Protein AF-A0A525C7B4-F1 (afdb_monomer_lite)

Foldseek 3Di:
DVLLVVLLVCLVVLDDDPVSVVSLVVVLVLLVVFPALCSVLLNLLSVVLVVCVVVSNSVSSSLSSVLNVLDDRYPVSVVVHPPVCSVVPSLVVNVVPDPPVVSNVVSVVSVVSSVVVVD

Sequence (119 aa):
MREIKNIRNALWVGRFTKGERELFDECRMQIEKSSGNYKELMLFCMDCALKDIESGDHKMAAREIGVIHELPVYEEDFEEWDEAWFYKNQLSEYFDKNKNIDRVKRFIDILAKSQLQES

Structure (mmCIF, N/CA/C/O backbone):
data_AF-A0A525C7B4-F1
#
_entry.id   AF-A0A525C7B4-F1
#
loop_
_atom_site.group_PDB
_atom_site.id
_atom_site.type_symbol
_atom_site.label_atom_id
_atom_site.label_alt_id
_atom_site.label_comp_id
_atom_site.label_asym_id
_atom_site.label_entity_id
_atom_site.label_seq_id
_atom_site.pdbx_PDB_ins_code
_atom_site.Cartn_x
_atom_site.Cartn_y
_atom_site.Cartn_z
_atom_site.occupancy
_atom_site.B_iso_or_equiv
_atom_site.auth_seq_id
_atom_site.auth_comp_id
_atom_site.auth_asym_id
_atom_site.auth_atom_id
_atom_site.pdbx_PDB_model_num
ATOM 1 N N . MET A 1 1 ? 3.998 12.174 6.804 1.00 73.69 1 MET A N 1
ATOM 2 C CA . MET A 1 1 ? 5.131 11.446 6.170 1.00 73.69 1 MET A CA 1
ATOM 3 C C . MET A 1 1 ? 5.455 12.055 4.797 1.00 73.69 1 MET A C 1
ATOM 5 O O . MET A 1 1 ? 5.000 11.561 3.771 1.00 73.69 1 MET A O 1
ATOM 9 N N . ARG A 1 2 ? 6.161 13.194 4.743 1.00 69.12 2 ARG A N 1
ATOM 10 C CA . ARG A 1 2 ? 6.304 13.997 3.500 1.00 69.12 2 ARG A CA 1
ATOM 11 C C . ARG A 1 2 ? 7.136 13.295 2.421 1.00 69.12 2 ARG A C 1
ATOM 13 O O . ARG A 1 2 ? 6.970 13.554 1.230 1.00 69.12 2 ARG A O 1
ATOM 20 N N . GLU A 1 3 ? 8.012 12.400 2.841 1.00 81.44 3 GLU A N 1
ATOM 21 C CA . GLU A 1 3 ? 9.013 11.702 2.042 1.00 81.44 3 GLU A CA 1
ATOM 22 C C . GLU A 1 3 ? 8.378 10.644 1.133 1.00 81.44 3 GLU A C 1
ATOM 24 O O . GLU A 1 3 ? 8.857 10.405 0.022 1.00 81.44 3 GLU A O 1
ATOM 29 N N . ILE A 1 4 ? 7.237 10.078 1.540 1.00 88.81 4 ILE A N 1
ATOM 30 C CA . ILE A 1 4 ? 6.559 9.014 0.797 1.00 88.81 4 ILE A CA 1
ATOM 31 C C . ILE A 1 4 ? 6.038 9.494 -0.573 1.00 88.81 4 ILE A C 1
ATOM 33 O O . ILE A 1 4 ? 6.006 8.742 -1.552 1.00 88.81 4 ILE A O 1
ATOM 37 N N . LYS A 1 5 ? 5.740 10.796 -0.695 1.00 90.50 5 LYS A N 1
ATOM 38 C CA . LYS A 1 5 ? 5.392 11.452 -1.964 1.00 90.50 5 LYS A CA 1
ATOM 39 C C . LYS A 1 5 ? 6.529 11.372 -2.987 1.00 90.50 5 LYS A C 1
ATOM 41 O O . LYS A 1 5 ? 6.264 11.246 -4.184 1.00 90.50 5 LYS A O 1
ATOM 46 N N . ASN A 1 6 ? 7.784 11.441 -2.541 1.00 92.31 6 ASN A N 1
ATOM 47 C CA . ASN A 1 6 ? 8.942 11.366 -3.435 1.00 92.31 6 ASN A CA 1
ATOM 48 C C . ASN A 1 6 ? 9.070 9.967 -4.039 1.00 92.31 6 ASN A C 1
ATOM 50 O O . ASN A 1 6 ? 9.287 9.843 -5.244 1.00 92.31 6 ASN A O 1
ATOM 54 N N . ILE A 1 7 ? 8.835 8.931 -3.227 1.00 94.81 7 ILE A N 1
ATOM 55 C CA . ILE A 1 7 ? 8.799 7.534 -3.675 1.00 94.81 7 ILE A CA 1
ATOM 56 C C . ILE A 1 7 ? 7.686 7.353 -4.710 1.00 94.81 7 ILE A C 1
ATOM 58 O O . ILE A 1 7 ? 7.940 6.884 -5.818 1.00 94.81 7 ILE A O 1
ATOM 62 N N . ARG A 1 8 ? 6.466 7.811 -4.397 1.00 95.44 8 ARG A N 1
ATOM 63 C CA . ARG A 1 8 ? 5.317 7.768 -5.316 1.00 95.44 8 ARG A CA 1
ATOM 64 C C . ARG A 1 8 ? 5.643 8.378 -6.679 1.00 95.44 8 ARG A C 1
ATOM 66 O O . ARG A 1 8 ? 5.363 7.784 -7.718 1.00 95.44 8 ARG A O 1
ATOM 73 N N . ASN A 1 9 ? 6.222 9.577 -6.680 1.00 94.50 9 ASN A N 1
ATOM 74 C CA . ASN A 1 9 ? 6.537 10.303 -7.908 1.00 94.50 9 ASN A CA 1
ATOM 75 C C . ASN A 1 9 ? 7.649 9.614 -8.717 1.00 94.50 9 ASN A C 1
ATOM 77 O O . ASN A 1 9 ? 7.568 9.586 -9.943 1.00 94.50 9 ASN A O 1
ATOM 81 N N . ALA A 1 10 ? 8.654 9.033 -8.054 1.00 95.44 10 ALA A N 1
ATOM 82 C CA . ALA A 1 10 ? 9.692 8.245 -8.717 1.00 95.44 10 ALA A CA 1
ATOM 83 C C . ALA A 1 10 ? 9.108 6.988 -9.388 1.00 95.44 10 ALA A C 1
ATOM 85 O O . ALA A 1 10 ? 9.395 6.713 -10.554 1.00 95.44 10 ALA A O 1
ATOM 86 N N . LEU A 1 11 ? 8.208 6.283 -8.699 1.00 96.62 11 LEU A N 1
ATOM 87 C CA . LEU A 1 11 ? 7.528 5.104 -9.238 1.00 96.62 11 LEU A CA 1
ATOM 88 C C . LEU A 1 11 ? 6.648 5.442 -10.452 1.00 96.62 11 LEU A C 1
ATOM 90 O O . LEU A 1 11 ? 6.643 4.699 -11.433 1.00 96.62 11 LEU A O 1
ATOM 94 N N . TRP A 1 12 ? 5.975 6.598 -10.457 1.00 95.81 12 TRP A N 1
ATOM 95 C CA . TRP A 1 12 ? 5.192 7.050 -11.617 1.00 95.81 12 TRP A CA 1
ATOM 96 C C . TRP A 1 12 ? 6.019 7.211 -12.897 1.00 95.81 12 TRP A C 1
ATOM 98 O O . TRP A 1 12 ? 5.494 6.986 -13.990 1.00 95.81 12 TRP A O 1
ATOM 108 N N . VAL A 1 13 ? 7.302 7.561 -12.767 1.00 95.50 13 VAL A N 1
ATOM 109 C CA . VAL A 1 13 ? 8.247 7.653 -13.892 1.00 95.50 13 VAL A CA 1
ATOM 110 C C . VAL A 1 13 ? 9.059 6.368 -14.100 1.00 95.50 13 VAL A C 1
ATOM 112 O O . VAL A 1 13 ? 10.003 6.363 -14.886 1.00 95.50 13 VAL A O 1
ATOM 115 N N . GLY A 1 14 ? 8.689 5.272 -13.429 1.00 93.44 14 GLY A N 1
ATOM 116 C CA . GLY A 1 14 ? 9.314 3.957 -13.585 1.00 93.44 14 GLY A CA 1
ATOM 117 C C . GLY A 1 14 ? 10.682 3.828 -12.917 1.00 93.44 14 GLY A C 1
ATOM 118 O O . GLY A 1 14 ? 11.507 3.041 -13.377 1.00 93.44 14 GLY A O 1
ATOM 119 N N . ARG A 1 15 ? 10.955 4.617 -11.871 1.00 94.12 15 ARG A N 1
ATOM 120 C CA . ARG A 1 15 ? 12.239 4.622 -11.163 1.00 94.12 15 ARG A CA 1
ATOM 121 C C . ARG A 1 15 ? 12.083 4.142 -9.723 1.00 94.12 15 ARG A C 1
ATOM 123 O O . ARG A 1 15 ? 11.239 4.643 -8.987 1.00 94.12 15 ARG A O 1
ATOM 130 N N . PHE A 1 16 ? 12.982 3.256 -9.305 1.00 96.12 16 PHE A N 1
ATOM 131 C CA . PHE A 1 16 ? 13.168 2.879 -7.907 1.00 96.12 16 PHE A CA 1
ATOM 132 C C . PHE A 1 16 ? 14.643 2.530 -7.662 1.00 96.12 16 PHE A C 1
ATOM 134 O O . PHE A 1 16 ? 15.085 1.417 -7.941 1.00 96.12 16 PHE A O 1
ATOM 141 N N . THR A 1 17 ? 15.447 3.512 -7.247 1.00 95.31 17 THR A N 1
ATOM 142 C CA . THR A 1 17 ? 16.885 3.317 -7.004 1.00 95.31 17 THR A CA 1
ATOM 143 C C . THR A 1 17 ? 17.153 2.926 -5.553 1.00 95.31 17 THR A C 1
ATOM 145 O O . THR A 1 17 ? 16.243 2.852 -4.728 1.00 95.31 17 THR A O 1
ATOM 148 N N . LYS A 1 18 ? 18.432 2.721 -5.216 1.00 95.31 18 LYS A N 1
ATOM 149 C CA . LYS A 1 18 ? 18.864 2.484 -3.836 1.00 95.31 18 LYS A CA 1
ATOM 150 C C . LYS A 1 18 ? 18.388 3.585 -2.875 1.00 95.31 18 LYS A C 1
ATOM 152 O O . LYS A 1 18 ? 17.950 3.258 -1.782 1.00 95.31 18 LYS A O 1
ATOM 157 N N . GLY A 1 19 ? 18.411 4.853 -3.296 1.00 94.31 19 GLY A N 1
ATOM 158 C CA . GLY A 1 19 ? 17.947 5.961 -2.456 1.00 94.31 19 GLY A CA 1
ATOM 159 C C . GLY A 1 19 ? 16.439 5.913 -2.194 1.00 94.31 19 GLY A C 1
ATOM 160 O O . GLY A 1 19 ? 16.005 6.091 -1.062 1.00 94.31 19 GLY A O 1
ATOM 161 N N . GLU A 1 20 ? 15.621 5.606 -3.210 1.00 95.12 20 GLU A N 1
ATOM 162 C CA . GLU A 1 20 ? 14.181 5.403 -2.992 1.00 95.12 20 GLU A CA 1
ATOM 163 C C . GLU A 1 20 ? 13.889 4.166 -2.136 1.00 95.12 20 GLU A C 1
ATOM 165 O O . GLU A 1 20 ? 12.916 4.173 -1.385 1.00 95.12 20 GLU A O 1
ATOM 170 N N . ARG A 1 21 ? 14.733 3.129 -2.206 1.00 95.88 21 ARG A N 1
ATOM 171 C CA . ARG A 1 21 ? 14.619 1.954 -1.338 1.00 95.88 21 ARG A CA 1
ATOM 172 C C . ARG A 1 21 ? 14.906 2.284 0.127 1.00 95.88 21 ARG A C 1
ATOM 174 O O . ARG A 1 21 ? 14.140 1.868 0.985 1.00 95.88 21 ARG A O 1
ATOM 181 N N . GLU A 1 22 ? 15.960 3.043 0.407 1.00 95.56 22 GLU A N 1
ATOM 182 C CA . GLU A 1 22 ? 16.280 3.487 1.771 1.00 95.56 22 GL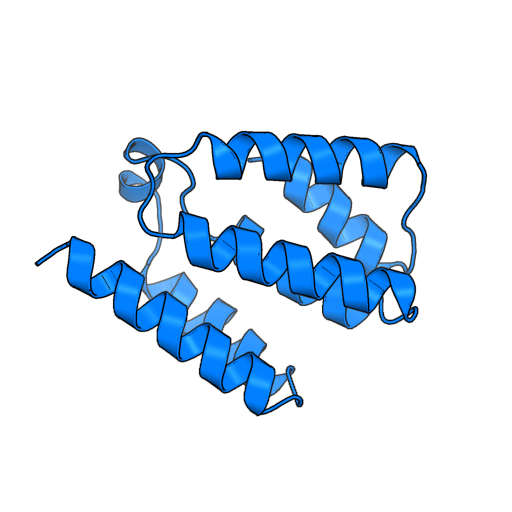U A CA 1
ATOM 183 C C . GLU A 1 22 ? 15.125 4.313 2.360 1.00 95.56 22 GLU A C 1
ATOM 185 O O . GLU A 1 22 ? 14.635 3.996 3.441 1.00 95.56 22 GLU A O 1
ATOM 190 N N . LEU A 1 23 ? 14.590 5.275 1.596 1.00 94.56 23 LEU A N 1
ATOM 191 C CA . LEU A 1 23 ? 13.415 6.057 2.008 1.00 94.56 23 LEU A CA 1
ATOM 192 C C . LEU A 1 23 ? 12.167 5.189 2.224 1.00 94.56 23 LEU A C 1
ATOM 194 O O . LEU A 1 23 ? 11.373 5.454 3.126 1.00 94.56 23 LEU A O 1
ATOM 198 N N . PHE A 1 24 ? 11.966 4.167 1.390 1.00 95.69 24 PHE A N 1
ATOM 199 C CA . PHE A 1 24 ? 10.860 3.225 1.537 1.00 95.69 24 PHE A CA 1
ATOM 200 C C . PHE A 1 24 ? 10.969 2.449 2.851 1.00 95.69 24 PHE A C 1
ATOM 202 O O . PHE A 1 24 ? 9.994 2.367 3.596 1.00 95.69 24 PHE A O 1
ATOM 209 N N . ASP A 1 25 ? 12.150 1.917 3.156 1.00 96.06 25 ASP A N 1
ATOM 210 C CA . ASP A 1 25 ? 12.385 1.157 4.383 1.00 96.06 25 ASP A CA 1
ATOM 211 C C . ASP A 1 25 ? 12.249 2.064 5.626 1.00 96.06 25 ASP A C 1
ATOM 213 O O . ASP A 1 25 ? 11.632 1.668 6.616 1.00 96.06 25 ASP A O 1
ATOM 217 N N . GLU A 1 26 ? 12.704 3.320 5.555 1.00 94.88 26 GLU A N 1
ATOM 218 C CA . GLU A 1 26 ? 12.491 4.323 6.609 1.00 94.88 26 GLU A CA 1
ATOM 219 C C . GLU A 1 26 ? 11.003 4.622 6.850 1.00 94.88 26 GLU A C 1
ATOM 221 O O . GLU A 1 26 ? 10.551 4.618 7.999 1.00 94.88 26 GLU A O 1
ATOM 226 N N . CYS A 1 27 ? 10.222 4.838 5.784 1.00 94.25 27 CYS A N 1
ATOM 227 C CA . CYS A 1 27 ? 8.774 5.045 5.883 1.00 94.25 27 CYS A CA 1
ATOM 228 C C . CYS A 1 27 ? 8.091 3.835 6.535 1.00 94.25 27 CYS A C 1
ATOM 230 O O . CYS A 1 27 ? 7.245 3.996 7.417 1.00 94.25 27 CYS A O 1
ATOM 232 N N . ARG A 1 28 ? 8.505 2.616 6.160 1.00 95.94 28 ARG A N 1
ATOM 233 C CA . ARG A 1 28 ? 7.987 1.380 6.756 1.00 95.94 28 ARG A CA 1
ATOM 234 C C . ARG A 1 28 ? 8.254 1.338 8.254 1.00 95.94 28 ARG A C 1
ATOM 236 O O . ARG A 1 28 ? 7.334 1.088 9.025 1.00 95.94 28 ARG A O 1
ATOM 243 N N . MET A 1 29 ? 9.481 1.638 8.675 1.00 94.69 29 MET A N 1
ATOM 244 C CA . MET A 1 29 ? 9.852 1.661 10.092 1.00 94.69 29 MET A CA 1
ATOM 245 C C . MET A 1 29 ? 9.056 2.698 10.895 1.00 94.69 29 MET A C 1
ATOM 247 O O . MET A 1 29 ? 8.759 2.466 12.067 1.00 94.69 29 MET A O 1
ATOM 251 N N . GLN A 1 30 ? 8.716 3.845 10.298 1.00 93.19 30 GLN A N 1
ATOM 252 C CA . GLN A 1 30 ? 7.851 4.839 10.941 1.00 93.19 30 GLN A CA 1
ATOM 253 C C . GLN A 1 30 ? 6.428 4.300 11.128 1.00 93.19 30 GLN A C 1
ATOM 255 O O . GLN A 1 30 ? 5.894 4.369 12.232 1.00 93.19 30 GLN A O 1
ATOM 260 N N . ILE A 1 31 ? 5.846 3.685 10.094 1.00 94.00 31 ILE A N 1
ATOM 261 C CA . ILE A 1 31 ? 4.518 3.054 10.172 1.00 94.00 31 ILE A CA 1
ATOM 262 C C . ILE A 1 31 ? 4.514 1.911 11.197 1.00 94.00 31 ILE A C 1
ATOM 264 O O . ILE A 1 31 ? 3.590 1.787 11.996 1.00 94.00 31 ILE A O 1
ATOM 268 N N . GLU A 1 32 ? 5.563 1.092 11.254 1.00 94.44 32 GLU A N 1
ATOM 269 C CA . GLU A 1 32 ? 5.686 0.016 12.246 1.00 94.44 32 GLU A CA 1
ATOM 270 C C . GLU A 1 32 ? 5.698 0.539 13.692 1.00 94.44 32 GLU A C 1
ATOM 272 O O . GLU A 1 32 ? 5.249 -0.163 14.602 1.00 94.44 32 GLU A O 1
ATOM 277 N N . LYS A 1 33 ? 6.155 1.776 13.909 1.00 91.81 33 LYS A N 1
ATOM 278 C CA . LYS A 1 33 ? 6.147 2.454 15.215 1.00 91.81 33 LYS A CA 1
ATOM 279 C C . LYS A 1 33 ? 4.887 3.279 15.475 1.00 91.81 33 LYS A C 1
ATOM 281 O O . LYS A 1 33 ? 4.672 3.675 16.616 1.00 91.81 33 LYS A O 1
ATOM 286 N N . SER A 1 34 ? 4.072 3.525 14.453 1.00 88.62 34 SER A N 1
ATOM 287 C CA . SER A 1 34 ? 2.809 4.244 14.588 1.00 88.62 34 SER A CA 1
ATOM 288 C C . SER A 1 34 ? 1.826 3.474 15.484 1.00 88.62 34 SER A C 1
ATOM 290 O O . SER A 1 34 ? 1.808 2.233 15.512 1.00 88.62 34 SER A O 1
ATOM 292 N N . SER A 1 35 ? 1.022 4.242 16.222 1.00 84.62 35 SER A N 1
ATOM 293 C CA . SER A 1 35 ? -0.156 3.808 16.978 1.00 84.62 35 SER A CA 1
ATOM 294 C C . SER A 1 35 ? -1.474 4.096 16.246 1.00 84.62 35 SER A C 1
ATOM 296 O O . SER A 1 35 ? -2.533 3.883 16.820 1.00 84.62 35 SER A O 1
ATOM 298 N N . GLY A 1 36 ? -1.421 4.597 15.009 1.00 85.12 36 GLY A N 1
ATOM 299 C CA . GLY A 1 36 ? -2.593 4.985 14.231 1.00 85.12 36 GLY A CA 1
ATOM 300 C C . GLY A 1 36 ? -3.388 3.789 13.703 1.00 85.12 36 GLY A C 1
ATOM 301 O O . GLY A 1 36 ? -2.827 2.751 13.338 1.00 85.12 36 GLY A O 1
ATOM 302 N N . ASN A 1 37 ? -4.704 3.973 13.592 1.00 88.31 37 ASN A N 1
ATOM 303 C CA . ASN A 1 37 ? -5.665 2.923 13.227 1.00 88.31 37 ASN A CA 1
ATOM 304 C C . ASN A 1 37 ? -5.395 2.319 11.837 1.00 88.31 37 ASN A C 1
ATOM 306 O O . ASN A 1 37 ? -5.626 1.135 11.596 1.00 88.31 37 ASN A O 1
ATOM 310 N N . TYR A 1 38 ? -4.830 3.104 10.917 1.00 92.44 38 TYR A N 1
ATOM 311 C CA . TYR A 1 38 ? -4.537 2.668 9.550 1.00 92.44 38 TYR A CA 1
ATOM 312 C C . TYR A 1 38 ? -3.197 1.946 9.380 1.00 92.44 38 TYR A C 1
ATOM 314 O O . TYR A 1 38 ? -2.849 1.569 8.260 1.00 92.44 38 TYR A O 1
ATOM 322 N N . LYS A 1 39 ? -2.445 1.706 10.460 1.00 93.31 39 LYS A N 1
ATOM 323 C CA . LYS A 1 39 ? -1.126 1.058 10.414 1.00 93.31 39 LYS A CA 1
ATOM 324 C C . LYS A 1 39 ? -1.110 -0.229 9.590 1.00 93.31 39 LYS A C 1
ATOM 326 O O . LYS A 1 39 ? -0.261 -0.392 8.715 1.00 93.31 39 LYS A O 1
ATOM 331 N N . GLU A 1 40 ? -2.035 -1.149 9.859 1.00 95.44 40 GLU A N 1
ATOM 332 C CA . GLU A 1 40 ? -2.082 -2.432 9.147 1.00 95.44 40 GLU A CA 1
ATOM 333 C C . GLU A 1 40 ? -2.357 -2.245 7.652 1.00 95.44 40 GLU A C 1
ATOM 335 O O . GLU A 1 40 ? -1.752 -2.928 6.822 1.00 95.44 40 GLU A O 1
ATOM 340 N N . LEU A 1 41 ? -3.225 -1.290 7.302 1.00 95.62 41 LEU A N 1
ATOM 341 C CA . LEU A 1 41 ? -3.542 -0.965 5.915 1.00 95.62 41 LEU A CA 1
ATOM 342 C C . LEU A 1 41 ? -2.318 -0.398 5.199 1.00 95.62 41 LEU A C 1
ATOM 344 O O . LEU A 1 41 ? -1.995 -0.822 4.091 1.00 95.62 41 LEU A O 1
ATOM 348 N N . MET A 1 42 ? -1.600 0.513 5.855 1.00 95.94 42 MET A N 1
ATOM 349 C CA . MET A 1 42 ? -0.388 1.101 5.303 1.00 95.94 42 MET A CA 1
ATOM 350 C C . MET A 1 42 ? 0.681 0.037 5.038 1.00 95.94 42 MET A C 1
ATOM 352 O O . MET A 1 42 ? 1.225 -0.021 3.937 1.00 95.94 42 MET A O 1
ATOM 356 N N . LEU A 1 43 ? 0.947 -0.847 6.006 1.00 97.25 43 LEU A N 1
ATOM 357 C CA . LEU A 1 43 ? 1.924 -1.929 5.839 1.00 97.25 43 LEU A CA 1
ATOM 358 C C . LEU A 1 43 ? 1.521 -2.899 4.727 1.00 97.25 43 LEU A C 1
ATOM 360 O O . LEU A 1 43 ? 2.368 -3.309 3.933 1.00 97.25 43 LEU A O 1
ATOM 364 N N . PHE A 1 44 ? 0.231 -3.217 4.617 1.00 97.81 44 PHE A N 1
ATOM 365 C CA . PHE A 1 44 ? -0.284 -4.033 3.523 1.00 97.81 44 PHE A CA 1
ATOM 366 C C . PHE A 1 44 ? -0.047 -3.387 2.149 1.00 97.81 44 PHE A C 1
ATOM 368 O O . PHE A 1 44 ? 0.430 -4.061 1.230 1.00 97.81 44 PHE A O 1
ATOM 375 N N . CYS A 1 45 ? -0.328 -2.091 2.009 1.00 97.19 45 CYS A N 1
ATOM 376 C CA . CYS A 1 45 ? -0.054 -1.344 0.783 1.00 97.19 45 CYS A CA 1
ATOM 377 C C . CYS A 1 45 ? 1.453 -1.306 0.477 1.00 97.19 45 CYS A C 1
ATOM 379 O O . CYS A 1 45 ? 1.846 -1.485 -0.674 1.00 97.19 45 CYS A O 1
ATO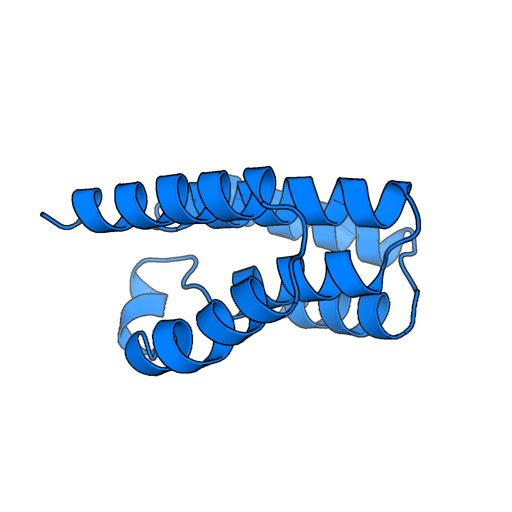M 381 N N . MET A 1 46 ? 2.320 -1.161 1.487 1.00 97.38 46 MET A N 1
ATOM 382 C CA . MET A 1 46 ? 3.774 -1.219 1.288 1.00 97.38 46 MET A CA 1
ATOM 383 C C . MET A 1 46 ? 4.224 -2.597 0.792 1.00 97.38 46 MET A C 1
ATOM 385 O O . MET A 1 46 ? 4.987 -2.686 -0.167 1.00 97.38 46 MET A O 1
ATOM 389 N N . ASP A 1 47 ? 3.720 -3.680 1.382 1.00 98.12 47 ASP A N 1
ATOM 390 C CA . ASP A 1 47 ? 4.026 -5.041 0.927 1.00 98.12 47 ASP A CA 1
ATOM 391 C C . ASP A 1 47 ? 3.571 -5.279 -0.521 1.00 98.12 47 ASP A C 1
ATOM 393 O O . ASP A 1 47 ? 4.265 -5.946 -1.292 1.00 98.12 47 ASP A O 1
ATOM 397 N N . CYS A 1 48 ? 2.412 -4.738 -0.909 1.00 97.62 48 CYS A N 1
ATOM 398 C CA . CYS A 1 48 ? 1.936 -4.800 -2.290 1.00 97.62 48 CYS A CA 1
ATOM 399 C C . CYS A 1 48 ? 2.828 -3.979 -3.226 1.00 97.62 48 CYS A C 1
ATOM 401 O O . CYS A 1 48 ? 3.246 -4.494 -4.261 1.00 97.62 48 CYS A O 1
ATOM 403 N N . ALA A 1 49 ? 3.188 -2.755 -2.830 1.00 97.50 49 ALA A N 1
ATOM 404 C CA . ALA A 1 49 ? 4.061 -1.885 -3.605 1.00 97.50 49 ALA A CA 1
ATOM 405 C C . ALA A 1 49 ? 5.420 -2.536 -3.879 1.00 97.50 49 ALA A C 1
ATOM 407 O O . ALA A 1 49 ? 5.902 -2.489 -5.008 1.00 97.50 49 ALA A O 1
ATOM 408 N N . LEU A 1 50 ? 6.024 -3.178 -2.875 1.00 97.69 50 LEU A N 1
ATOM 409 C CA . LEU A 1 50 ? 7.318 -3.840 -3.033 1.00 97.69 50 LEU A CA 1
ATOM 410 C C . LEU A 1 50 ? 7.244 -5.009 -4.025 1.00 97.69 50 LEU A C 1
ATOM 412 O O . LEU A 1 50 ? 8.094 -5.114 -4.905 1.00 97.69 50 LEU A O 1
ATOM 416 N N . LYS A 1 51 ? 6.193 -5.835 -3.952 1.00 97.75 51 LYS A N 1
ATOM 417 C CA . LYS A 1 51 ? 5.965 -6.923 -4.922 1.00 97.75 51 LYS A CA 1
ATOM 418 C C . LYS A 1 51 ? 5.746 -6.398 -6.340 1.00 97.75 51 LYS A C 1
ATOM 420 O O . LYS A 1 51 ? 6.223 -6.985 -7.312 1.00 97.75 51 LYS A O 1
ATOM 425 N N . ASP A 1 52 ? 5.023 -5.292 -6.470 1.00 97.56 52 ASP A N 1
ATOM 426 C CA . ASP A 1 52 ? 4.786 -4.655 -7.763 1.00 97.56 52 ASP A CA 1
ATOM 427 C C . ASP A 1 52 ? 6.093 -4.082 -8.339 1.00 97.56 52 ASP A C 1
ATOM 429 O O . ASP A 1 52 ? 6.377 -4.271 -9.518 1.00 97.56 52 ASP A O 1
ATOM 433 N N . ILE A 1 53 ? 6.956 -3.489 -7.507 1.00 97.44 53 ILE A N 1
ATOM 434 C CA . ILE A 1 53 ? 8.309 -3.060 -7.901 1.00 97.44 53 ILE A CA 1
ATOM 435 C C . ILE A 1 53 ? 9.146 -4.252 -8.378 1.00 97.44 53 ILE A C 1
ATOM 437 O O . ILE A 1 53 ? 9.745 -4.191 -9.450 1.00 97.44 53 ILE A O 1
ATOM 441 N N . GLU A 1 54 ? 9.171 -5.347 -7.616 1.00 96.50 54 GLU A N 1
ATOM 442 C CA . GLU A 1 54 ? 9.940 -6.557 -7.945 1.00 96.50 54 GLU A CA 1
ATOM 443 C C . GLU A 1 54 ? 9.472 -7.223 -9.248 1.00 96.50 54 GLU A C 1
ATOM 445 O O . GLU A 1 54 ? 10.277 -7.808 -9.971 1.00 96.50 54 GLU A O 1
ATOM 450 N N . SER A 1 55 ? 8.184 -7.098 -9.578 1.00 96.19 55 SER A N 1
ATOM 451 C CA . SER A 1 55 ? 7.610 -7.567 -10.847 1.00 96.19 55 SER A CA 1
ATOM 452 C C . SER A 1 55 ? 7.687 -6.544 -11.990 1.00 96.19 55 SER A C 1
ATOM 454 O O . SER A 1 55 ? 7.327 -6.861 -13.125 1.00 96.19 55 SER A O 1
ATOM 456 N N . GLY A 1 56 ? 8.188 -5.333 -11.723 1.00 96.00 56 GLY A N 1
ATOM 457 C CA . GLY A 1 56 ? 8.351 -4.253 -12.697 1.00 96.00 56 GLY A CA 1
ATOM 458 C C . GLY A 1 56 ? 7.117 -3.364 -12.911 1.00 96.00 56 GLY A C 1
ATOM 459 O O . GLY A 1 56 ? 7.191 -2.411 -13.696 1.00 96.00 56 GLY A O 1
ATOM 460 N N . ASP A 1 57 ? 6.006 -3.602 -12.209 1.00 96.31 57 ASP A N 1
ATOM 461 C CA . ASP A 1 57 ? 4.792 -2.778 -12.267 1.00 96.31 57 ASP A CA 1
ATOM 462 C C . ASP A 1 57 ? 4.875 -1.553 -11.341 1.00 96.31 57 ASP A C 1
ATOM 464 O O . ASP A 1 57 ? 4.155 -1.384 -10.354 1.00 96.31 57 ASP A O 1
ATOM 468 N N . HIS A 1 58 ? 5.758 -0.627 -11.703 1.00 96.56 58 HIS A N 1
ATOM 469 C CA . HIS A 1 58 ? 5.968 0.602 -10.941 1.00 96.56 58 HIS A CA 1
ATOM 470 C C . HIS A 1 58 ? 4.714 1.486 -10.853 1.00 96.56 58 HIS A C 1
ATOM 472 O O . HIS A 1 58 ? 4.554 2.234 -9.891 1.00 96.56 58 HIS A O 1
ATOM 478 N N . LYS A 1 59 ? 3.794 1.412 -11.827 1.00 95.31 59 LYS A N 1
ATOM 479 C CA . LYS A 1 59 ? 2.556 2.206 -11.789 1.00 95.31 59 LYS A CA 1
ATOM 480 C C . LYS A 1 59 ? 1.578 1.659 -10.762 1.00 95.31 59 LYS A C 1
ATOM 482 O O . LYS A 1 59 ? 0.885 2.451 -10.127 1.00 95.31 59 LYS A O 1
ATOM 487 N N . MET A 1 60 ? 1.478 0.339 -10.614 1.00 95.50 60 MET A N 1
ATOM 488 C CA . MET A 1 60 ? 0.674 -0.236 -9.542 1.00 95.50 60 MET A CA 1
ATOM 489 C C . MET A 1 60 ? 1.306 0.061 -8.181 1.00 95.50 60 MET A C 1
ATOM 491 O O . MET A 1 60 ? 0.620 0.607 -7.318 1.00 95.50 60 MET A O 1
ATOM 495 N N . ALA A 1 61 ? 2.627 -0.094 -8.049 1.00 96.75 61 ALA A N 1
ATOM 496 C CA . ALA A 1 61 ? 3.339 0.308 -6.838 1.00 96.75 61 ALA A CA 1
ATOM 497 C C . ALA A 1 61 ? 3.091 1.783 -6.466 1.00 96.75 61 ALA A C 1
ATOM 499 O O . ALA A 1 61 ? 2.800 2.097 -5.315 1.00 96.75 61 ALA A O 1
ATOM 500 N N . ALA A 1 62 ? 3.127 2.701 -7.440 1.00 95.75 62 ALA A N 1
ATOM 501 C CA . ALA A 1 62 ? 2.848 4.118 -7.207 1.00 95.75 62 ALA A CA 1
ATOM 502 C C . ALA A 1 62 ? 1.435 4.371 -6.654 1.00 95.75 62 ALA A C 1
ATOM 504 O O . ALA A 1 62 ? 1.246 5.300 -5.871 1.00 95.75 62 ALA A O 1
ATOM 505 N N . ARG A 1 63 ? 0.439 3.564 -7.033 1.00 94.31 63 ARG A N 1
ATOM 506 C CA . ARG A 1 63 ? -0.932 3.688 -6.512 1.00 94.31 63 ARG A CA 1
ATOM 507 C C . ARG A 1 63 ? -1.046 3.194 -5.078 1.00 94.31 63 ARG A C 1
ATOM 509 O O . ARG A 1 63 ? -1.688 3.868 -4.281 1.00 94.31 63 ARG A O 1
ATOM 516 N N . GLU A 1 64 ? -0.392 2.082 -4.747 1.00 95.38 64 GLU A N 1
ATOM 517 C CA . GLU A 1 64 ? -0.314 1.587 -3.365 1.00 95.38 64 GLU A CA 1
ATOM 518 C C . GLU A 1 64 ? 0.312 2.651 -2.447 1.00 95.38 64 GLU A C 1
ATOM 520 O O . GLU A 1 64 ? -0.239 2.993 -1.403 1.00 95.38 64 GLU A O 1
ATOM 525 N N . ILE A 1 65 ? 1.415 3.266 -2.889 1.00 95.62 65 ILE A N 1
ATOM 526 C CA . ILE A 1 65 ? 2.050 4.380 -2.170 1.00 95.62 65 ILE A CA 1
ATOM 527 C C . ILE A 1 65 ? 1.156 5.625 -2.132 1.00 95.62 65 ILE A C 1
ATOM 529 O O . ILE A 1 65 ? 1.150 6.355 -1.143 1.00 95.62 65 ILE A O 1
ATOM 533 N N . GLY A 1 66 ? 0.379 5.862 -3.190 1.00 93.12 66 GLY A N 1
ATOM 534 C CA . GLY A 1 66 ? -0.617 6.926 -3.246 1.00 93.12 66 GLY A CA 1
ATOM 535 C C . GLY A 1 66 ? -1.658 6.814 -2.139 1.00 93.12 66 GLY A C 1
ATOM 536 O O . GLY A 1 66 ? -1.944 7.817 -1.506 1.00 93.12 66 GLY A O 1
ATOM 537 N N . VAL A 1 67 ? -2.155 5.609 -1.849 1.00 93.00 67 VAL A N 1
ATOM 538 C CA . VAL A 1 67 ? -3.086 5.398 -0.729 1.00 93.00 67 VAL A CA 1
ATOM 539 C C . VAL A 1 67 ? -2.435 5.764 0.603 1.00 93.00 67 VAL A C 1
ATOM 541 O O . VAL A 1 67 ? -3.029 6.497 1.384 1.00 93.00 67 VAL A O 1
ATOM 544 N N . ILE A 1 68 ? -1.212 5.288 0.851 1.00 92.88 68 ILE A N 1
ATOM 545 C CA . ILE A 1 68 ? -0.512 5.518 2.126 1.00 92.88 68 ILE A CA 1
ATOM 546 C C . ILE A 1 68 ? -0.238 7.010 2.358 1.00 92.88 68 ILE A C 1
ATOM 548 O O . ILE A 1 68 ? -0.322 7.477 3.487 1.00 92.88 68 ILE A O 1
ATOM 552 N N . HIS A 1 69 ? 0.082 7.759 1.298 1.00 88.75 69 HIS A N 1
ATOM 553 C CA . HIS A 1 69 ? 0.352 9.199 1.377 1.00 88.75 69 HIS A CA 1
ATOM 554 C C . HIS A 1 69 ? -0.828 10.009 1.929 1.00 88.75 69 HIS A C 1
ATOM 556 O O . HIS A 1 69 ? -0.602 11.043 2.549 1.00 88.75 69 HIS A O 1
ATOM 562 N N . GLU A 1 70 ? -2.055 9.547 1.695 1.00 88.94 70 GLU A N 1
ATOM 563 C CA . GLU A 1 70 ? -3.280 10.251 2.081 1.00 88.94 70 GLU A CA 1
ATOM 564 C C . GLU A 1 70 ? -3.856 9.758 3.415 1.00 88.94 70 GLU A C 1
ATOM 566 O O . GLU A 1 70 ? -4.951 10.171 3.770 1.00 88.94 70 GLU A O 1
ATOM 571 N N . LEU A 1 71 ? -3.181 8.852 4.132 1.00 90.75 71 LEU A N 1
ATOM 572 C CA . LEU A 1 71 ? -3.664 8.300 5.400 1.00 90.75 71 LEU A CA 1
ATOM 573 C C . LEU A 1 71 ? -2.927 8.923 6.601 1.00 90.75 71 LEU A C 1
ATOM 575 O O . LEU A 1 71 ? -1.705 9.104 6.533 1.00 90.75 71 LEU A O 1
ATOM 579 N N . PRO A 1 72 ? -3.629 9.199 7.717 1.00 88.69 72 PRO A N 1
ATOM 580 C CA . PRO A 1 72 ? -3.015 9.746 8.920 1.00 88.69 72 PRO A CA 1
ATOM 581 C C . PRO A 1 72 ? -2.130 8.691 9.584 1.00 88.69 72 PRO A C 1
ATOM 583 O O . PRO A 1 72 ? -2.510 7.523 9.726 1.00 88.69 72 PRO A O 1
ATOM 586 N N . VAL A 1 73 ? -0.916 9.093 9.961 1.00 87.06 73 VAL A N 1
ATOM 587 C CA . VAL A 1 73 ? 0.089 8.193 10.546 1.00 87.06 73 VAL A CA 1
ATOM 588 C C . VAL A 1 73 ? 0.035 8.276 12.060 1.00 87.06 73 VAL A C 1
ATOM 590 O O . VAL A 1 73 ? 0.201 7.259 12.730 1.00 87.06 73 VAL A O 1
ATOM 593 N N . TYR A 1 74 ? -0.199 9.465 12.598 1.00 85.69 74 TYR A N 1
ATOM 594 C CA . TYR A 1 74 ? -0.313 9.728 14.026 1.00 85.69 74 TYR A CA 1
ATOM 595 C C . TYR A 1 74 ? -1.705 10.267 14.357 1.00 85.69 74 TYR A C 1
ATOM 597 O O . TYR A 1 74 ? -2.415 10.739 13.478 1.00 85.69 74 TYR A O 1
ATOM 605 N N . GLU A 1 75 ? -2.099 10.189 15.628 1.00 81.19 75 GLU A N 1
ATOM 606 C CA . GLU A 1 75 ? -3.421 10.630 16.101 1.00 81.19 75 GLU A CA 1
ATOM 607 C C . GLU A 1 75 ? -3.670 12.126 15.832 1.00 81.19 75 GLU A C 1
ATOM 609 O O . GLU A 1 75 ? -4.750 12.510 15.402 1.00 81.19 75 GLU A O 1
ATOM 614 N N . GLU A 1 76 ? -2.636 12.957 15.970 1.00 82.88 76 GLU A N 1
ATOM 615 C CA . GLU A 1 76 ? -2.675 14.391 15.649 1.00 82.88 76 GLU A CA 1
ATOM 616 C C . GLU A 1 76 ? -2.926 14.693 14.161 1.00 82.88 76 GLU A C 1
ATOM 618 O O . GLU A 1 76 ? -3.487 15.737 13.838 1.00 82.88 76 GLU A O 1
ATOM 623 N N . ASP A 1 77 ? -2.581 13.774 13.248 1.00 84.19 77 ASP A N 1
ATOM 624 C CA . ASP A 1 77 ? -2.816 13.967 11.811 1.00 84.19 77 ASP A CA 1
ATOM 625 C C . ASP A 1 77 ? -4.317 13.908 11.464 1.00 84.19 77 ASP A C 1
ATOM 627 O O . ASP A 1 77 ? -4.721 14.390 10.406 1.00 84.19 77 ASP A O 1
ATOM 631 N N . PHE A 1 78 ? -5.153 13.313 12.327 1.00 84.25 78 PHE A N 1
ATOM 632 C CA . PHE A 1 78 ? -6.586 13.146 12.067 1.00 84.25 78 PHE A CA 1
ATOM 633 C C . PHE A 1 78 ? -7.358 14.470 12.115 1.00 84.25 78 PHE A C 1
ATOM 635 O O . PHE A 1 78 ? -8.366 14.592 11.424 1.00 84.25 7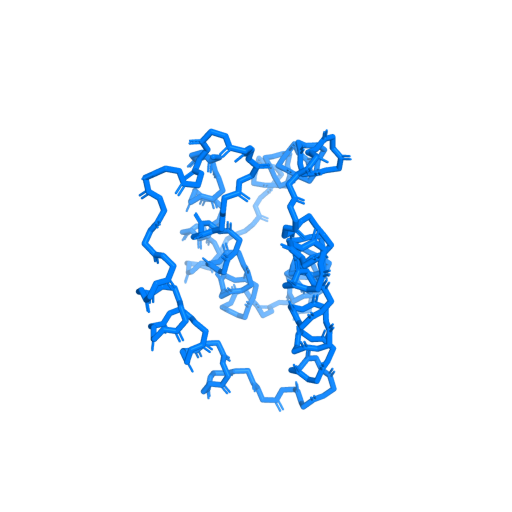8 PHE A O 1
ATOM 642 N N . GLU A 1 79 ? -6.897 15.471 12.874 1.00 84.31 79 GLU A N 1
ATOM 643 C CA . GLU A 1 79 ? -7.579 16.775 12.962 1.00 84.31 79 GLU A CA 1
ATOM 644 C C . GLU A 1 79 ? -7.602 17.515 11.616 1.00 84.31 79 GLU A C 1
ATOM 646 O O . GLU A 1 79 ? -8.558 18.227 11.304 1.00 84.31 79 GLU A O 1
ATOM 651 N N . GLU A 1 80 ? -6.558 17.330 10.806 1.00 82.50 80 GLU A N 1
ATOM 652 C CA . GLU A 1 80 ? -6.411 17.959 9.490 1.00 82.50 80 GLU A CA 1
ATOM 653 C C . GLU A 1 80 ? -6.793 17.017 8.334 1.00 82.50 80 GLU A C 1
ATOM 655 O O . GLU A 1 80 ? -6.740 17.410 7.164 1.00 82.50 80 GLU A O 1
ATOM 660 N N . TRP A 1 81 ? -7.172 15.770 8.634 1.00 90.44 81 TRP A N 1
ATOM 661 C CA . TRP A 1 81 ? -7.429 14.751 7.625 1.00 90.44 81 TRP A CA 1
ATOM 662 C C . TRP A 1 81 ? -8.854 14.831 7.064 1.00 90.44 81 TRP A C 1
ATOM 664 O O . TRP A 1 81 ? -9.844 14.674 7.775 1.00 90.44 81 TRP A O 1
ATOM 674 N N . ASP A 1 82 ? -8.968 15.021 5.747 1.00 90.81 82 ASP A N 1
ATOM 675 C CA . ASP A 1 82 ? -10.253 14.974 5.042 1.00 90.81 82 ASP A CA 1
ATOM 676 C C . ASP A 1 82 ? -10.642 13.520 4.729 1.00 90.81 82 ASP A C 1
ATOM 678 O O . ASP A 1 82 ? -10.416 12.991 3.633 1.00 90.81 82 ASP A O 1
ATOM 682 N N . GLU A 1 83 ? -11.241 12.873 5.729 1.00 89.94 83 GLU A N 1
ATOM 683 C CA . GLU A 1 83 ? -11.751 11.505 5.646 1.00 89.94 83 GLU A CA 1
ATOM 684 C C . GLU A 1 83 ? -12.704 11.330 4.447 1.00 89.94 83 GLU A C 1
ATOM 686 O O . GLU A 1 83 ? -12.566 10.405 3.638 1.00 89.94 83 GLU A O 1
ATOM 691 N N . ALA A 1 84 ? -13.654 12.255 4.275 1.00 90.31 84 ALA A N 1
ATOM 692 C CA . ALA A 1 84 ? -14.646 12.186 3.207 1.00 90.31 84 ALA A CA 1
ATOM 693 C C . ALA A 1 84 ? -13.990 12.230 1.819 1.00 90.31 84 ALA A C 1
ATOM 695 O O . ALA A 1 84 ? -14.402 11.504 0.904 1.00 90.31 84 ALA A O 1
ATOM 696 N N . TRP A 1 85 ? -12.954 13.055 1.649 1.00 93.19 85 TRP A N 1
ATOM 697 C CA . TRP A 1 85 ? -12.185 13.105 0.415 1.00 93.19 85 TRP A CA 1
ATOM 698 C C . TRP A 1 85 ? -11.420 11.805 0.160 1.00 93.19 85 TRP A C 1
ATOM 700 O O . TRP A 1 85 ? -11.449 11.329 -0.982 1.00 93.19 85 TRP A O 1
ATOM 710 N N . PHE A 1 86 ? -10.801 11.207 1.185 1.00 92.38 86 PHE A N 1
ATOM 711 C CA . PHE A 1 86 ? -10.090 9.930 1.061 1.00 92.38 86 PHE A CA 1
ATOM 712 C C . PHE A 1 86 ? -11.019 8.823 0.544 1.00 92.38 86 PHE A C 1
ATOM 714 O O . PHE A 1 86 ? -10.735 8.203 -0.487 1.00 92.38 86 PHE A O 1
ATOM 721 N N . TYR A 1 87 ? -12.169 8.621 1.196 1.00 90.12 87 TYR A N 1
ATOM 722 C CA . TYR A 1 87 ? -13.132 7.593 0.788 1.00 90.12 87 TYR A CA 1
ATOM 723 C C . TYR A 1 87 ? -13.708 7.852 -0.604 1.00 90.12 87 TYR A C 1
ATOM 725 O O . TYR A 1 87 ? -13.877 6.926 -1.399 1.00 90.12 87 TYR A O 1
ATOM 733 N N . LYS A 1 88 ? -14.005 9.112 -0.928 1.00 90.75 88 LYS A N 1
ATOM 734 C CA . LYS A 1 88 ? -14.626 9.458 -2.208 1.00 90.75 88 LYS A CA 1
ATOM 735 C C . LYS A 1 88 ? -13.657 9.377 -3.384 1.00 90.75 88 LYS A C 1
ATOM 737 O O . LYS A 1 88 ? -14.058 8.940 -4.459 1.00 90.75 88 LYS A O 1
ATOM 742 N N . ASN A 1 89 ? -12.421 9.835 -3.214 1.00 90.69 89 ASN A N 1
ATOM 743 C CA . ASN A 1 89 ? -11.483 10.002 -4.322 1.00 90.69 89 ASN A CA 1
ATOM 744 C C . ASN A 1 89 ? -10.420 8.908 -4.308 1.00 90.69 89 ASN A C 1
ATOM 746 O O . ASN A 1 89 ? -10.347 8.115 -5.246 1.00 90.69 89 ASN A O 1
ATOM 750 N N . GLN A 1 90 ? -9.636 8.830 -3.232 1.00 90.75 90 GLN A N 1
ATOM 751 C CA . GLN A 1 90 ? -8.475 7.945 -3.170 1.00 90.75 90 GLN A CA 1
ATOM 752 C C . GLN A 1 90 ? -8.888 6.469 -3.190 1.00 90.75 90 GLN A C 1
ATOM 754 O O . GLN A 1 90 ? -8.332 5.670 -3.949 1.00 90.75 90 GLN A O 1
ATOM 759 N N . LEU A 1 91 ? -9.902 6.109 -2.402 1.00 91.44 91 LEU A N 1
ATOM 760 C CA . LEU A 1 91 ? -10.387 4.735 -2.321 1.00 91.44 91 LEU A CA 1
ATOM 761 C C . LEU A 1 91 ? -11.123 4.299 -3.599 1.00 91.44 91 LEU A C 1
ATOM 763 O O . LEU A 1 91 ? -10.895 3.196 -4.099 1.00 91.44 91 LEU A O 1
ATOM 767 N N . SER A 1 92 ? -11.954 5.181 -4.168 1.00 90.25 92 SER A N 1
ATOM 768 C CA . SER A 1 92 ? -12.636 4.917 -5.442 1.00 90.25 92 SER A CA 1
ATOM 769 C C . SER A 1 92 ? -11.636 4.688 -6.574 1.00 90.25 92 SER A C 1
ATOM 771 O O . SER A 1 92 ? -11.774 3.728 -7.331 1.00 90.25 92 SER A O 1
ATOM 773 N N . GLU A 1 93 ? -10.600 5.527 -6.682 1.00 90.31 93 GLU A N 1
ATOM 774 C CA . GLU A 1 93 ? -9.564 5.340 -7.698 1.00 90.31 93 GLU A CA 1
ATOM 775 C C . GLU A 1 93 ? -8.826 4.011 -7.500 1.00 90.31 93 GLU A C 1
ATOM 777 O O . GLU A 1 93 ? -8.576 3.290 -8.472 1.00 90.31 93 GLU A O 1
ATOM 782 N N . TYR A 1 94 ? -8.504 3.653 -6.253 1.00 91.44 94 TYR A N 1
ATOM 783 C CA . TYR A 1 94 ? -7.829 2.395 -5.953 1.00 91.44 94 TYR A CA 1
ATOM 784 C C . TYR A 1 94 ? -8.627 1.188 -6.462 1.00 91.44 94 TYR A C 1
ATOM 786 O O . TYR A 1 94 ? -8.081 0.360 -7.195 1.00 91.44 94 TYR A O 1
ATOM 794 N N . PHE A 1 95 ? -9.925 1.112 -6.157 1.00 91.25 95 PHE A N 1
ATOM 795 C CA . PHE A 1 95 ? -10.776 0.005 -6.606 1.00 91.25 95 PHE A CA 1
ATOM 796 C C . PHE A 1 95 ? -11.008 -0.006 -8.119 1.00 91.25 95 PHE A C 1
ATOM 798 O O . PHE A 1 95 ? -11.037 -1.076 -8.730 1.00 91.25 95 PHE A O 1
ATOM 805 N N . ASP A 1 96 ? -11.088 1.161 -8.757 1.00 90.75 96 ASP A N 1
ATOM 806 C CA . ASP A 1 96 ? -11.236 1.239 -10.209 1.00 90.75 96 ASP A CA 1
ATOM 807 C C . ASP A 1 96 ? -9.993 0.734 -10.949 1.00 90.75 96 ASP A C 1
ATOM 809 O O . ASP A 1 96 ? -10.097 0.102 -12.012 1.00 90.75 96 ASP A O 1
ATOM 813 N N . LYS A 1 97 ? -8.799 1.023 -10.421 1.00 91.19 97 LYS A N 1
ATOM 814 C CA . LYS A 1 97 ? -7.528 0.710 -11.087 1.00 91.19 97 LYS A CA 1
ATOM 815 C C . LYS A 1 97 ? -6.965 -0.654 -10.704 1.00 91.19 97 LYS A C 1
ATOM 817 O O . LYS A 1 97 ? -6.298 -1.263 -11.540 1.00 91.19 97 LYS A O 1
ATOM 822 N N . ASN A 1 98 ? -7.241 -1.152 -9.503 1.00 91.44 98 ASN A N 1
ATOM 823 C CA . ASN A 1 98 ? -6.719 -2.430 -9.041 1.00 91.44 98 ASN A CA 1
ATOM 824 C C . ASN A 1 98 ? -7.579 -3.596 -9.547 1.00 91.44 98 ASN A C 1
ATOM 826 O O . ASN A 1 98 ? -8.717 -3.787 -9.128 1.00 91.44 98 ASN A O 1
ATOM 830 N N . LYS A 1 99 ? -7.041 -4.387 -10.482 1.00 89.88 99 LYS A N 1
ATOM 831 C CA . LYS A 1 99 ? -7.762 -5.526 -11.081 1.00 89.88 99 LYS A CA 1
ATOM 832 C C . LYS A 1 99 ? -7.555 -6.845 -10.337 1.00 89.88 99 LYS A C 1
ATOM 834 O O . LYS A 1 99 ? -8.166 -7.846 -10.700 1.00 89.88 99 LYS A O 1
ATOM 839 N N . ASN A 1 100 ? -6.723 -6.860 -9.296 1.00 93.62 100 ASN A N 1
ATOM 840 C CA . ASN A 1 100 ? -6.519 -8.039 -8.467 1.00 93.62 100 ASN A CA 1
ATOM 841 C C . ASN A 1 100 ? -7.594 -8.096 -7.372 1.00 93.62 100 ASN A C 1
ATOM 843 O O . ASN A 1 100 ? -7.498 -7.417 -6.350 1.00 93.62 100 ASN A O 1
ATOM 847 N N . ILE A 1 101 ? -8.620 -8.922 -7.588 1.00 93.50 101 ILE A N 1
ATOM 848 C CA . ILE A 1 101 ? -9.774 -8.995 -6.685 1.00 93.50 101 ILE A CA 1
ATOM 849 C C . ILE A 1 101 ? -9.409 -9.462 -5.272 1.00 93.50 101 ILE A C 1
ATOM 851 O O . ILE A 1 101 ? -9.990 -8.975 -4.307 1.00 93.50 101 ILE A O 1
ATOM 855 N N . ASP A 1 102 ? -8.438 -10.363 -5.123 1.00 95.00 102 ASP A N 1
ATOM 856 C CA . ASP A 1 102 ? -8.034 -10.865 -3.805 1.00 95.00 102 ASP A CA 1
ATOM 857 C C . ASP A 1 102 ? -7.298 -9.788 -3.009 1.00 95.00 102 ASP A C 1
ATOM 859 O O . ASP A 1 102 ? -7.508 -9.637 -1.805 1.00 95.00 102 ASP A O 1
ATOM 863 N N . ARG A 1 103 ? -6.488 -8.979 -3.700 1.00 95.31 103 ARG A N 1
ATOM 864 C CA . ARG A 1 103 ? -5.849 -7.798 -3.118 1.00 95.31 103 ARG A CA 1
ATOM 865 C C . ARG A 1 103 ? -6.893 -6.773 -2.673 1.00 95.31 103 ARG A 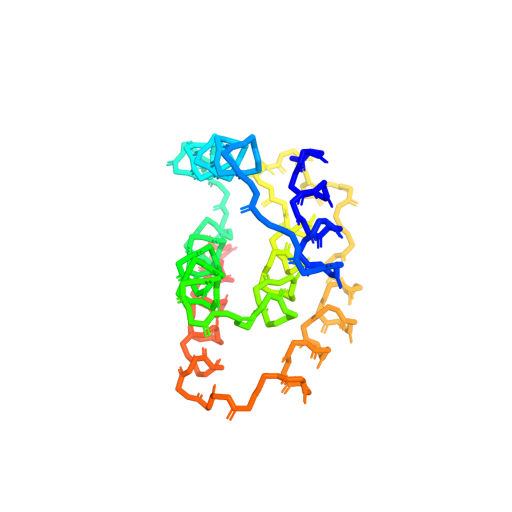C 1
ATOM 867 O O . ARG A 1 103 ? -6.820 -6.299 -1.546 1.00 95.31 103 ARG A O 1
ATOM 874 N N . VAL A 1 104 ? -7.885 -6.486 -3.519 1.00 95.56 104 VAL A N 1
ATOM 875 C CA . VAL A 1 104 ? -8.983 -5.557 -3.201 1.00 95.56 104 VAL A CA 1
ATOM 876 C C . VAL A 1 104 ? -9.804 -6.044 -2.006 1.00 95.56 104 VAL A C 1
ATOM 878 O O . VAL A 1 104 ? -10.066 -5.266 -1.095 1.00 95.56 104 VAL A O 1
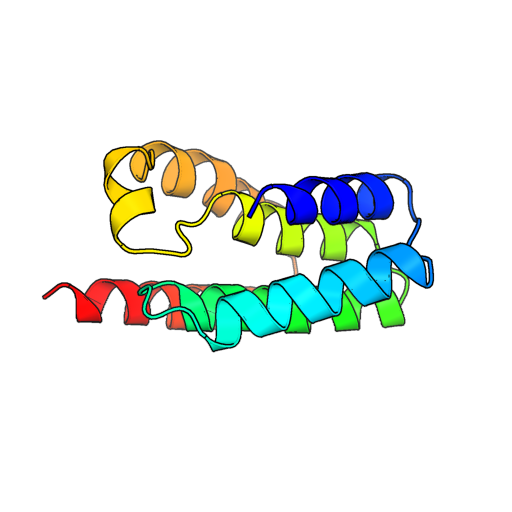ATOM 881 N N . LYS A 1 105 ? -10.166 -7.331 -1.956 1.00 95.94 105 LYS A N 1
ATOM 882 C CA . LYS A 1 105 ? -10.869 -7.913 -0.802 1.00 95.94 105 LYS A CA 1
ATOM 883 C C . LYS A 1 105 ? -10.070 -7.741 0.482 1.00 95.94 105 LYS A C 1
ATOM 885 O O . LYS A 1 105 ? -10.599 -7.243 1.467 1.00 95.94 105 LYS A O 1
ATOM 890 N N . ARG A 1 106 ? -8.778 -8.078 0.450 1.00 97.19 106 ARG A N 1
ATOM 891 C CA . ARG A 1 106 ? -7.909 -7.941 1.620 1.00 97.19 106 ARG A CA 1
ATOM 892 C C . ARG A 1 106 ? -7.751 -6.486 2.063 1.00 97.19 106 ARG A C 1
ATOM 894 O O . ARG A 1 106 ? -7.726 -6.232 3.261 1.00 97.19 106 ARG A O 1
ATOM 901 N N . PHE A 1 107 ? -7.677 -5.549 1.120 1.00 96.44 107 PHE A N 1
ATOM 902 C CA . PHE A 1 107 ? -7.685 -4.120 1.417 1.00 96.44 107 PHE A CA 1
ATOM 903 C C . PHE A 1 107 ? -8.954 -3.729 2.187 1.00 96.44 107 PHE A C 1
ATOM 905 O O . PHE A 1 107 ? -8.863 -3.119 3.249 1.00 96.44 107 PHE A O 1
ATOM 912 N N . ILE A 1 108 ? -10.128 -4.114 1.671 1.00 95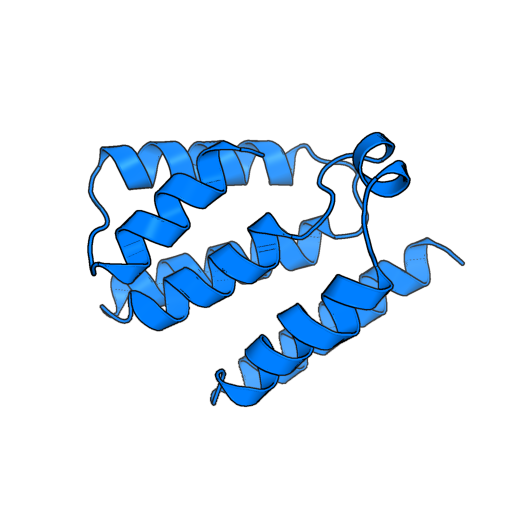.38 108 ILE A N 1
ATOM 913 C CA . ILE A 1 108 ? -11.429 -3.823 2.291 1.00 95.38 108 ILE A CA 1
ATOM 914 C C . ILE A 1 108 ? -11.510 -4.435 3.691 1.00 95.38 108 ILE A C 1
ATOM 916 O O . ILE A 1 108 ? -11.923 -3.751 4.621 1.00 95.38 108 ILE A O 1
ATOM 920 N N . ASP A 1 109 ? -11.074 -5.685 3.862 1.00 96.19 109 ASP A N 1
ATOM 921 C CA . ASP A 1 109 ? -11.100 -6.366 5.159 1.00 96.19 109 ASP A CA 1
ATOM 922 C C . ASP A 1 109 ? -10.234 -5.653 6.208 1.00 96.19 109 ASP A C 1
ATOM 924 O O . ASP A 1 109 ? -10.628 -5.546 7.369 1.00 96.19 109 ASP A O 1
ATOM 928 N N . ILE A 1 110 ? -9.047 -5.173 5.819 1.00 96.00 110 ILE A N 1
ATOM 929 C CA . ILE A 1 110 ? -8.148 -4.444 6.726 1.00 96.00 110 ILE A CA 1
ATOM 930 C C . ILE A 1 110 ? -8.725 -3.063 7.048 1.00 96.00 110 ILE A C 1
ATOM 932 O O . ILE A 1 110 ? -8.756 -2.677 8.214 1.00 96.00 110 ILE A O 1
ATOM 936 N N . LEU A 1 111 ? -9.230 -2.348 6.040 1.00 94.19 111 LEU A N 1
ATOM 937 C CA . LEU A 1 111 ? -9.863 -1.047 6.238 1.00 94.19 111 LEU A CA 1
ATOM 938 C C . LEU A 1 111 ? -11.087 -1.155 7.158 1.00 94.19 111 LEU A C 1
ATOM 940 O O . LEU A 1 111 ? -11.218 -0.379 8.093 1.00 94.19 111 LEU A O 1
ATOM 944 N N . ALA A 1 112 ? -11.957 -2.146 6.957 1.00 93.31 112 ALA A N 1
ATOM 945 C CA . ALA A 1 112 ? -13.122 -2.354 7.814 1.00 93.31 112 ALA A CA 1
ATOM 946 C C . ALA A 1 112 ? -12.725 -2.625 9.274 1.00 93.31 112 ALA A C 1
ATOM 948 O O . ALA A 1 112 ? -13.363 -2.118 10.194 1.00 93.31 112 ALA A O 1
ATOM 949 N N . LYS A 1 113 ? -11.647 -3.388 9.502 1.00 92.62 113 LYS A N 1
ATOM 950 C CA . LYS A 1 113 ? -11.114 -3.625 10.851 1.00 92.62 113 LYS A CA 1
ATOM 951 C C . LYS A 1 113 ? -10.579 -2.357 11.505 1.00 92.62 113 LYS A C 1
ATOM 953 O O . LYS A 1 113 ? -10.768 -2.212 12.709 1.00 92.62 113 LYS A O 1
ATOM 958 N N . SER A 1 114 ? -9.946 -1.459 10.747 1.00 88.62 114 SER A N 1
ATOM 959 C CA . SER A 1 114 ? -9.428 -0.207 11.310 1.00 88.62 114 SER A CA 1
ATOM 960 C C . SER A 1 114 ? -10.548 0.709 11.809 1.00 88.62 114 SER A C 1
ATOM 962 O O . SER A 1 114 ? -10.348 1.403 12.795 1.00 88.62 114 SER A O 1
ATOM 964 N N . GLN A 1 115 ? -11.736 0.658 11.194 1.00 83.44 115 GLN A N 1
ATOM 965 C CA . GLN A 1 115 ? -12.900 1.447 11.630 1.00 83.44 115 GLN A CA 1
ATOM 966 C C . GLN A 1 115 ? -13.540 0.916 12.921 1.00 83.44 115 GLN A C 1
ATOM 968 O O . GLN A 1 115 ? -14.108 1.668 13.704 1.00 83.44 115 GLN A O 1
ATOM 973 N N . LEU A 1 116 ? -13.455 -0.394 13.169 1.00 79.31 116 LEU A N 1
ATOM 974 C CA . LEU A 1 116 ? -14.039 -1.014 14.365 1.00 79.31 116 LEU A CA 1
ATOM 975 C C . LEU A 1 116 ? -13.239 -0.736 15.643 1.00 79.31 116 LEU A C 1
ATOM 977 O O . LEU A 1 116 ? -13.738 -0.990 16.732 1.00 79.31 116 LEU A O 1
ATOM 981 N N . GLN A 1 117 ? -12.002 -0.250 15.524 1.00 64.94 117 GLN A N 1
ATOM 982 C CA . GLN A 1 117 ? -11.173 0.127 16.672 1.00 64.94 117 GLN A CA 1
ATOM 983 C C . GLN A 1 117 ? -11.554 1.501 17.251 1.00 64.94 117 GLN A C 1
ATOM 985 O O . GLN A 1 117 ? -11.118 1.828 18.350 1.00 64.94 117 GLN A O 1
ATOM 990 N N . GLU A 1 118 ? -12.396 2.267 16.548 1.00 54.09 118 GLU A N 1
ATOM 991 C CA . GLU A 1 118 ? -12.945 3.555 16.997 1.00 54.09 118 GLU A CA 1
ATOM 992 C C . GLU A 1 118 ? -14.325 3.422 17.685 1.00 54.09 118 GLU A C 1
ATOM 994 O O . GLU A 1 118 ? -14.897 4.430 18.099 1.00 54.09 118 GLU A O 1
ATOM 999 N N . SER A 1 119 ? -14.869 2.197 17.811 1.00 43.06 119 SER A N 1
ATOM 1000 C CA . SER A 1 119 ? -16.191 1.898 18.416 1.00 43.06 119 SER A CA 1
ATOM 1001 C C . SER A 1 119 ? -16.090 1.390 19.853 1.00 43.06 119 SER A C 1
ATOM 1003 O O . SER A 1 119 ? -16.946 1.791 20.674 1.00 43.06 119 SER A O 1
#

pLDDT: mean 91.44, std 7.92, range [43.06, 98.12]

Radius of gyration: 13.64 Å; chains: 1; bounding box: 35×29×32 Å

Secondary structure (DSSP, 8-state):
-TTHHHHHHHHHTT---HHHHHHHHHHHHHHHH---TTHHHHHHHHHHHHHHHHTT-HHHHHHHHHHHHTS-SSGGGGGG--HHHIIIIIIHHHHHH---HHHHHHHHHHHHHHHHTT-